Protein AF-A0A1A2WWW7-F1 (afdb_monomer_lite)

Sequence (70 aa):
MSRTAAAIHGPARAHHAPMAGDRVRVASGVFGRLGRIRSTSPGHVLVEYDAGGREVVDPTRRALWVVGRA

Structure (mmCIF, N/CA/C/O backbone):
data_AF-A0A1A2WWW7-F1
#
_entry.id   AF-A0A1A2WWW7-F1
#
loop_
_atom_site.group_PDB
_atom_site.id
_atom_site.type_symbol
_atom_site.label_atom_id
_atom_site.label_alt_id
_atom_site.label_comp_id
_atom_site.label_asym_id
_atom_site.label_entity_id
_atom_site.label_seq_id
_atom_site.pdbx_PDB_ins_code
_atom_site.Cartn_x
_atom_site.Cartn_y
_atom_site.Cartn_z
_atom_site.occupancy
_atom_site.B_iso_or_equiv
_atom_site.auth_seq_id
_atom_site.auth_comp_id
_atom_site.auth_asym_id
_atom_site.auth_atom_id
_atom_site.pdbx_PDB_model_num
ATOM 1 N N . MET A 1 1 ? -23.760 7.762 20.684 1.00 36.06 1 MET A N 1
ATOM 2 C CA . MET A 1 1 ? -24.031 6.840 19.557 1.00 36.06 1 MET A CA 1
ATOM 3 C C . MET A 1 1 ? -22.701 6.278 19.064 1.00 36.06 1 MET A C 1
ATOM 5 O O . MET A 1 1 ? -22.038 6.919 18.259 1.00 36.06 1 MET A O 1
ATOM 9 N N . SER A 1 2 ? -22.262 5.141 19.608 1.00 33.72 2 SER A N 1
ATOM 10 C CA . SER A 1 2 ? -20.961 4.536 19.283 1.00 33.72 2 SER A CA 1
ATOM 11 C C . SER A 1 2 ? -21.096 3.608 18.075 1.00 33.72 2 SER A C 1
ATOM 13 O O . SER A 1 2 ? -21.887 2.670 18.116 1.00 33.72 2 SER A O 1
ATOM 15 N N . ARG A 1 3 ? -20.350 3.858 16.991 1.00 36.69 3 ARG A N 1
ATOM 16 C CA . ARG A 1 3 ? -20.222 2.896 15.883 1.00 36.69 3 ARG A CA 1
ATOM 17 C C . ARG A 1 3 ? -19.124 1.898 16.227 1.00 36.69 3 ARG A C 1
ATOM 19 O O . ARG A 1 3 ? -17.945 2.207 16.089 1.00 36.69 3 ARG A O 1
ATOM 26 N N . THR A 1 4 ? -19.518 0.705 16.650 1.00 38.28 4 THR A N 1
ATOM 27 C CA . THR A 1 4 ? -18.627 -0.454 16.726 1.00 38.28 4 THR A CA 1
ATOM 28 C C . THR A 1 4 ? -18.302 -0.895 15.301 1.00 38.28 4 THR A C 1
ATOM 30 O O . THR A 1 4 ? -19.148 -1.461 14.612 1.00 38.28 4 THR A O 1
ATOM 33 N N . ALA A 1 5 ? -17.095 -0.601 14.823 1.00 31.72 5 ALA A N 1
ATOM 34 C CA . ALA A 1 5 ? -16.595 -1.191 13.590 1.00 31.72 5 ALA A CA 1
ATOM 35 C C . ALA A 1 5 ? -16.169 -2.632 13.900 1.00 31.72 5 ALA A C 1
ATOM 37 O O . ALA A 1 5 ? -15.138 -2.856 14.530 1.00 31.72 5 ALA A O 1
ATOM 38 N N . ALA A 1 6 ? -16.984 -3.607 13.497 1.00 34.09 6 ALA A N 1
ATOM 39 C CA . ALA A 1 6 ? -16.597 -5.009 13.523 1.00 34.09 6 ALA A CA 1
ATOM 40 C C . ALA A 1 6 ? -1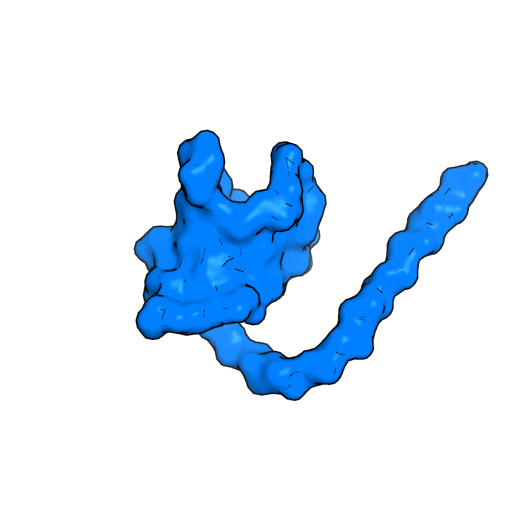5.411 -5.202 12.565 1.00 34.09 6 ALA A C 1
ATOM 42 O O . ALA A 1 6 ? -15.563 -5.136 11.344 1.00 34.09 6 ALA A O 1
ATOM 43 N N . ALA A 1 7 ? -14.214 -5.394 13.120 1.00 37.06 7 ALA A N 1
ATOM 44 C CA . ALA A 1 7 ? -13.061 -5.822 12.349 1.00 37.06 7 ALA A CA 1
ATOM 45 C C . ALA A 1 7 ? -13.321 -7.263 11.896 1.00 37.06 7 ALA A C 1
ATOM 47 O O . ALA A 1 7 ? -13.252 -8.198 12.690 1.00 37.06 7 ALA A O 1
ATOM 48 N N . ILE A 1 8 ? -13.680 -7.443 10.624 1.00 41.09 8 ILE A N 1
ATOM 49 C CA . ILE A 1 8 ? -13.797 -8.771 10.023 1.00 41.09 8 ILE A CA 1
ATOM 50 C C . ILE A 1 8 ? -12.385 -9.365 9.973 1.00 41.09 8 ILE A C 1
ATOM 52 O O . ILE A 1 8 ? -11.586 -9.030 9.097 1.00 41.09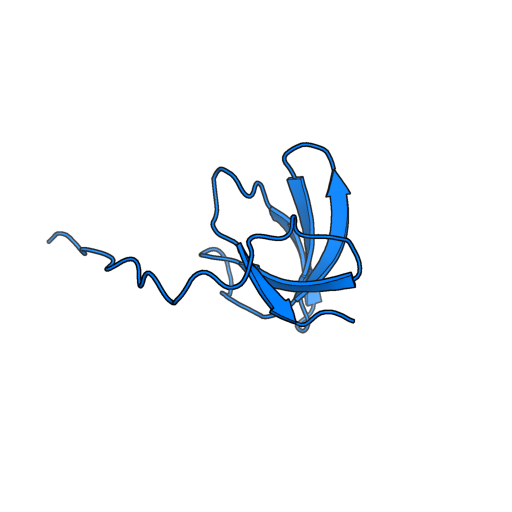 8 ILE A O 1
ATOM 56 N N . HIS A 1 9 ? -12.072 -10.244 10.924 1.00 36.28 9 HIS A N 1
ATOM 57 C CA . HIS A 1 9 ? -10.966 -11.189 10.816 1.00 36.28 9 HIS A CA 1
ATOM 58 C C . HIS A 1 9 ? -11.325 -12.235 9.749 1.00 36.28 9 HIS A C 1
ATOM 60 O O . HIS A 1 9 ? -11.807 -13.323 10.049 1.0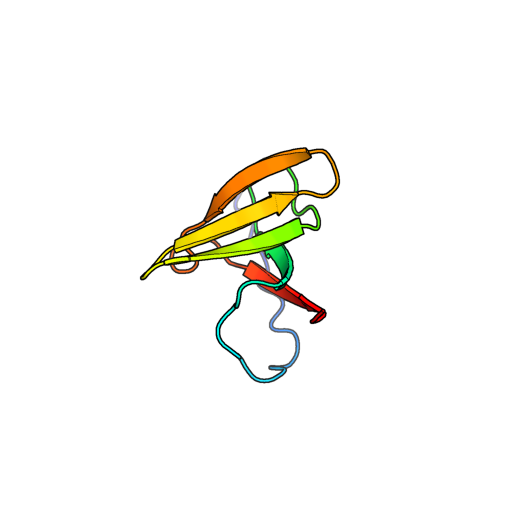0 36.28 9 HIS A O 1
ATOM 66 N N . GLY A 1 10 ? -11.143 -11.871 8.477 1.00 30.83 10 GLY A N 1
ATOM 67 C CA . GLY A 1 10 ? -11.077 -12.839 7.381 1.00 30.83 10 GLY A CA 1
ATOM 68 C C . GLY A 1 10 ? -9.819 -13.710 7.520 1.00 30.83 10 GLY A C 1
ATOM 69 O O . GLY A 1 10 ? -8.849 -13.265 8.139 1.00 30.83 10 GLY A O 1
ATOM 70 N N . PRO A 1 11 ? -9.814 -14.944 6.983 1.00 37.28 11 PRO A N 1
ATOM 71 C CA . PRO A 1 11 ? -8.784 -15.930 7.277 1.00 37.28 11 PRO A CA 1
ATOM 72 C C . PRO A 1 11 ? -7.414 -15.413 6.841 1.00 37.28 11 PRO A C 1
ATOM 74 O O . PRO A 1 11 ? -7.261 -14.865 5.747 1.00 37.28 11 PRO A O 1
ATOM 77 N N . ALA A 1 12 ? -6.431 -15.605 7.719 1.00 41.00 12 ALA A N 1
ATOM 78 C CA . ALA A 1 12 ? -5.032 -15.264 7.527 1.00 41.00 12 ALA A CA 1
ATOM 79 C C . ALA A 1 12 ? -4.447 -16.004 6.310 1.00 41.00 12 ALA A C 1
ATOM 81 O O . ALA A 1 12 ? -3.810 -17.047 6.43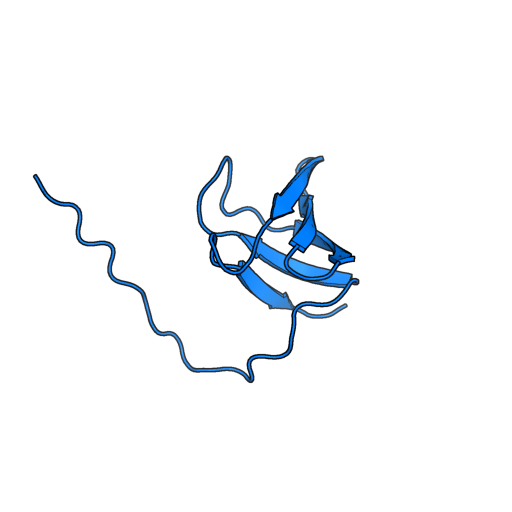1 1.00 41.00 12 ALA A O 1
ATOM 82 N N . ARG A 1 13 ? -4.647 -15.463 5.104 1.00 47.00 13 ARG A N 1
ATOM 83 C CA . ARG A 1 13 ? -3.722 -15.707 3.996 1.00 47.00 13 ARG A CA 1
ATOM 84 C C . ARG A 1 13 ? -2.399 -15.088 4.422 1.00 47.00 13 ARG A C 1
ATOM 86 O O . ARG A 1 13 ? -2.392 -13.913 4.775 1.00 47.00 13 ARG A O 1
ATOM 93 N N . ALA A 1 14 ? -1.345 -15.905 4.453 1.00 43.28 14 ALA A N 1
ATOM 94 C CA . ALA A 1 14 ? 0.014 -15.563 4.869 1.00 43.28 14 ALA A CA 1
ATOM 95 C C . ALA A 1 14 ? 0.301 -14.056 4.751 1.00 43.28 14 ALA A C 1
ATOM 97 O O . ALA A 1 14 ? 0.270 -13.514 3.645 1.00 43.28 14 ALA A O 1
ATOM 98 N N . HIS A 1 15 ? 0.534 -13.393 5.892 1.00 54.84 15 HIS A N 1
ATOM 99 C CA . HIS A 1 15 ? 0.901 -11.978 5.975 1.00 54.84 15 HIS A CA 1
ATOM 100 C C . HIS A 1 15 ? 2.275 -11.770 5.336 1.00 54.84 15 HIS A C 1
ATOM 102 O O . HIS A 1 15 ? 3.289 -11.609 6.008 1.00 54.84 15 HIS A O 1
ATOM 108 N N . HIS A 1 16 ? 2.332 -11.825 4.015 1.00 63.44 16 HIS A N 1
ATOM 109 C CA . HIS A 1 16 ? 3.514 -11.420 3.297 1.00 63.44 16 HIS A CA 1
ATOM 110 C C . HIS A 1 16 ? 3.603 -9.901 3.391 1.00 63.44 16 HIS A C 1
ATOM 112 O O . HIS A 1 16 ? 2.596 -9.207 3.218 1.00 63.44 16 HIS A O 1
ATOM 118 N N . ALA A 1 17 ? 4.801 -9.391 3.671 1.00 77.75 17 ALA A N 1
ATOM 119 C CA . ALA A 1 17 ? 5.033 -7.956 3.666 1.00 77.75 17 ALA A CA 1
ATOM 120 C C . ALA A 1 17 ? 4.568 -7.378 2.313 1.00 77.75 17 ALA A C 1
ATOM 122 O O . ALA A 1 17 ? 4.860 -7.998 1.280 1.00 77.75 17 ALA A O 1
ATOM 123 N N . PRO A 1 18 ? 3.836 -6.247 2.305 1.00 84.44 18 PRO A N 1
ATOM 124 C CA . PRO A 1 18 ? 3.458 -5.580 1.069 1.00 84.44 18 PRO A CA 1
ATOM 125 C C . PRO A 1 18 ? 4.715 -5.190 0.289 1.00 84.44 18 PRO A C 1
ATOM 127 O O . PRO A 1 18 ? 5.670 -4.687 0.879 1.00 84.44 18 PRO A O 1
ATOM 130 N N . MET A 1 19 ? 4.717 -5.423 -1.019 1.00 90.25 19 MET A N 1
ATOM 131 C CA . MET A 1 19 ? 5.857 -5.163 -1.901 1.00 90.25 19 MET A CA 1
ATOM 132 C C . MET A 1 19 ? 5.446 -4.334 -3.115 1.00 90.25 19 MET A C 1
ATOM 134 O O . MET A 1 19 ? 4.274 -4.278 -3.485 1.00 90.25 19 MET A O 1
ATOM 138 N N . ALA A 1 20 ? 6.416 -3.681 -3.757 1.00 93.12 20 ALA A N 1
ATOM 139 C CA . ALA A 1 20 ? 6.169 -2.981 -5.013 1.00 93.12 20 ALA A CA 1
ATOM 140 C C . ALA A 1 20 ? 5.574 -3.938 -6.063 1.00 93.12 20 ALA A C 1
ATOM 142 O O . ALA A 1 20 ? 6.033 -5.065 -6.220 1.00 93.12 20 ALA A O 1
ATOM 143 N N . GLY A 1 21 ? 4.539 -3.483 -6.769 1.00 92.69 21 GLY A N 1
ATOM 144 C CA . GLY A 1 21 ? 3.771 -4.292 -7.718 1.00 92.69 21 GLY A CA 1
ATOM 145 C C . GLY A 1 21 ? 2.501 -4.918 -7.136 1.00 92.69 21 GLY A C 1
ATOM 146 O O . GLY A 1 21 ? 1.547 -5.122 -7.894 1.00 92.69 21 GLY A O 1
ATOM 147 N N . ASP A 1 22 ? 2.429 -5.129 -5.815 1.00 92.19 22 ASP A N 1
ATOM 148 C CA . ASP A 1 22 ? 1.242 -5.693 -5.165 1.00 92.19 22 ASP A CA 1
ATOM 149 C C . ASP A 1 22 ? 0.007 -4.810 -5.410 1.00 92.19 22 ASP A C 1
ATOM 151 O O . ASP A 1 22 ? 0.048 -3.575 -5.323 1.00 92.19 22 ASP A O 1
ATOM 155 N N . ARG A 1 23 ? -1.123 -5.461 -5.696 1.00 92.69 23 ARG A N 1
ATOM 156 C CA . ARG A 1 23 ? -2.446 -4.838 -5.734 1.00 92.69 23 ARG A CA 1
ATOM 157 C C . ARG A 1 23 ? -2.993 -4.753 -4.325 1.00 92.69 23 ARG A C 1
ATOM 159 O O . ARG A 1 23 ? -3.063 -5.760 -3.622 1.00 92.69 23 ARG A O 1
ATOM 166 N N . VAL A 1 24 ? -3.416 -3.559 -3.927 1.00 90.25 24 VAL A N 1
ATOM 167 C CA . VAL A 1 24 ? -3.787 -3.277 -2.540 1.00 90.25 24 VAL A CA 1
ATOM 168 C C . VAL A 1 24 ? -5.087 -2.502 -2.416 1.00 90.25 24 VAL A C 1
ATOM 170 O O . VAL A 1 24 ? -5.495 -1.783 -3.328 1.00 90.25 24 VAL A O 1
ATOM 173 N N . ARG A 1 25 ? -5.709 -2.628 -1.246 1.00 89.31 25 ARG A N 1
ATOM 174 C CA . ARG A 1 25 ? -6.826 -1.812 -0.774 1.00 89.31 25 ARG A CA 1
ATOM 175 C C . ARG A 1 25 ? -6.442 -1.185 0.564 1.00 89.31 25 ARG A C 1
ATOM 177 O O . ARG A 1 25 ? -5.991 -1.902 1.451 1.00 89.31 25 ARG A O 1
ATOM 184 N N . VAL A 1 26 ? -6.625 0.123 0.722 1.00 86.12 26 VAL A N 1
ATOM 185 C CA . VAL A 1 26 ? -6.267 0.860 1.951 1.00 86.12 26 VAL A CA 1
ATOM 186 C C . VAL A 1 26 ? -7.517 1.131 2.788 1.00 86.12 26 VAL A C 1
ATOM 188 O O . VAL A 1 26 ? -8.550 1.534 2.255 1.00 86.12 26 VAL A O 1
ATOM 191 N N . ALA A 1 27 ? -7.443 0.902 4.096 1.00 78.00 27 ALA A N 1
ATOM 192 C CA . ALA A 1 27 ? -8.506 1.202 5.044 1.00 78.00 27 ALA A CA 1
ATOM 193 C C . ALA A 1 27 ? -8.585 2.713 5.308 1.00 78.00 27 ALA A C 1
ATOM 195 O O . ALA A 1 27 ? -7.583 3.335 5.666 1.00 78.00 27 ALA A O 1
ATOM 196 N N . SER A 1 28 ? -9.798 3.262 5.160 1.00 67.06 28 SER A N 1
ATOM 197 C CA . SER A 1 28 ? -10.157 4.685 5.322 1.00 67.06 28 SER A CA 1
ATOM 198 C C . SER A 1 28 ? -9.374 5.654 4.415 1.00 67.06 28 SER A C 1
ATOM 200 O O . SER A 1 28 ? -8.558 5.216 3.610 1.00 67.06 28 SER A O 1
ATOM 202 N N . GLY A 1 29 ? -9.685 6.957 4.450 1.00 61.56 29 GLY A N 1
ATOM 203 C CA . GLY A 1 29 ? -9.264 7.951 3.444 1.00 61.56 29 GLY A CA 1
ATOM 204 C C . GLY A 1 29 ? -10.247 8.048 2.276 1.00 61.56 29 GLY A C 1
ATOM 205 O O . GLY A 1 29 ? -11.341 7.493 2.356 1.00 61.56 29 GLY A O 1
ATOM 206 N N . VAL A 1 30 ? -9.882 8.754 1.197 1.00 53.59 30 VAL A N 1
ATOM 207 C CA . VAL A 1 30 ? -10.844 9.151 0.154 1.00 53.59 30 VAL A CA 1
ATOM 208 C C . VAL A 1 30 ? -11.567 7.953 -0.462 1.00 53.59 30 VAL A C 1
ATOM 210 O O . VAL A 1 30 ? -12.662 8.159 -0.967 1.00 53.5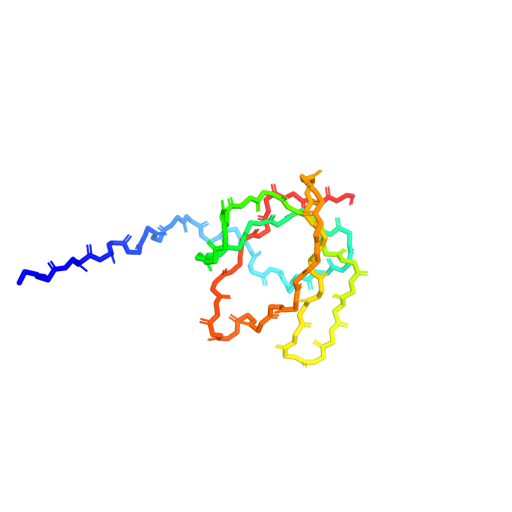9 30 VAL A O 1
ATOM 213 N N . PHE A 1 31 ? -11.065 6.705 -0.393 1.00 53.66 31 PHE A N 1
ATOM 214 C CA . PHE A 1 31 ? -11.710 5.690 -1.214 1.00 53.66 31 PHE A CA 1
ATOM 215 C C . PHE A 1 31 ? -11.804 4.220 -0.835 1.00 53.66 31 PHE A C 1
ATOM 217 O O . PHE A 1 31 ? -12.612 3.572 -1.488 1.00 53.66 31 PHE A O 1
ATOM 224 N N . GLY A 1 32 ? -11.029 3.598 0.056 1.00 65.19 32 GLY A N 1
ATOM 225 C CA . GLY A 1 32 ? -11.017 2.119 0.036 1.00 65.19 32 GLY A CA 1
ATOM 226 C C . GLY A 1 32 ? -10.857 1.548 -1.392 1.00 65.19 32 GLY A C 1
ATOM 227 O O . GLY A 1 32 ? -11.383 0.472 -1.688 1.00 65.19 32 GLY A O 1
ATOM 228 N N . ARG A 1 33 ? -10.242 2.339 -2.290 1.00 76.25 33 ARG A N 1
ATOM 229 C CA . ARG A 1 33 ? -10.086 2.072 -3.717 1.00 76.25 33 ARG A CA 1
ATOM 230 C C . ARG A 1 33 ? -8.921 1.126 -3.866 1.00 76.25 33 ARG A C 1
ATOM 232 O O . ARG A 1 33 ? -8.015 1.072 -3.031 1.00 76.25 33 ARG A O 1
ATOM 239 N N . LEU A 1 34 ? -8.976 0.398 -4.964 1.00 88.56 34 LEU A N 1
ATOM 240 C CA . LEU A 1 34 ? -7.870 -0.413 -5.404 1.00 88.56 34 LEU A CA 1
ATOM 241 C C . LEU A 1 34 ? -6.751 0.484 -5.924 1.00 88.56 34 LEU A C 1
ATOM 243 O O . LEU A 1 34 ? -6.972 1.521 -6.557 1.00 88.56 34 LEU A O 1
ATOM 247 N N . GLY A 1 35 ? -5.539 0.073 -5.600 1.00 91.62 35 GLY A N 1
ATOM 248 C CA . GLY A 1 35 ? -4.323 0.691 -6.078 1.00 91.62 35 GLY A CA 1
ATOM 249 C C . GLY A 1 35 ? -3.231 -0.344 -6.243 1.00 91.62 35 GLY A C 1
ATOM 250 O O . GLY A 1 35 ? -3.441 -1.552 -6.077 1.00 91.62 35 GLY A O 1
ATOM 251 N N . ARG A 1 36 ? -2.053 0.141 -6.602 1.00 94.00 36 ARG A N 1
ATOM 252 C CA . ARG A 1 36 ? -0.838 -0.653 -6.707 1.00 94.00 36 ARG A CA 1
ATOM 253 C C . ARG A 1 36 ? 0.255 -0.001 -5.877 1.00 94.00 36 ARG A C 1
ATOM 255 O O . ARG A 1 36 ? 0.405 1.221 -5.903 1.00 94.00 36 ARG A O 1
ATOM 262 N N . ILE A 1 37 ? 1.028 -0.812 -5.164 1.00 93.62 37 ILE A N 1
ATOM 263 C CA . ILE A 1 37 ? 2.218 -0.313 -4.480 1.00 93.62 37 ILE A CA 1
ATOM 264 C C . ILE A 1 37 ? 3.263 0.031 -5.539 1.00 93.62 37 ILE A C 1
ATOM 266 O O . ILE A 1 37 ? 3.659 -0.817 -6.338 1.00 93.62 37 ILE A O 1
ATOM 270 N N . ARG A 1 38 ? 3.709 1.285 -5.548 1.00 95.38 38 ARG A N 1
ATOM 271 C CA . ARG A 1 38 ? 4.794 1.754 -6.416 1.00 95.38 38 ARG A CA 1
ATOM 272 C C . ARG A 1 38 ? 6.155 1.600 -5.767 1.00 95.38 38 ARG A C 1
ATOM 274 O O . ARG A 1 38 ? 7.106 1.240 -6.450 1.00 95.38 38 ARG A O 1
ATOM 281 N N . SER A 1 39 ? 6.236 1.835 -4.465 1.00 94.81 39 SER A N 1
ATOM 282 C CA . SER A 1 39 ? 7.454 1.642 -3.690 1.00 94.81 39 SER A CA 1
ATOM 283 C C . SER A 1 39 ? 7.135 1.368 -2.226 1.00 94.81 39 SER A C 1
ATOM 285 O O . SER A 1 39 ? 6.056 1.696 -1.722 1.00 94.81 39 SER A O 1
ATOM 287 N N . THR A 1 40 ? 8.102 0.759 -1.552 1.00 93.31 40 THR A N 1
ATOM 288 C CA . THR A 1 40 ? 8.065 0.462 -0.123 1.00 93.31 40 THR A CA 1
ATOM 289 C C . THR A 1 40 ? 9.292 1.071 0.535 1.00 93.31 40 THR A C 1
ATOM 291 O O . THR A 1 40 ? 10.411 0.842 0.078 1.00 93.31 40 THR A O 1
ATOM 294 N N . SER A 1 41 ? 9.077 1.804 1.617 1.00 91.38 41 SER A N 1
ATOM 295 C CA . SER A 1 41 ? 10.115 2.332 2.500 1.00 91.38 41 SER A CA 1
ATOM 296 C C . SER A 1 41 ? 9.894 1.779 3.912 1.00 91.38 41 SER A C 1
ATOM 298 O O . SER A 1 41 ? 8.788 1.329 4.226 1.00 91.38 41 SER A O 1
ATOM 300 N N . PRO A 1 42 ? 10.895 1.816 4.807 1.00 87.81 42 PRO A N 1
ATOM 301 C CA . PRO A 1 42 ? 10.677 1.454 6.204 1.00 87.81 42 PRO A CA 1
ATOM 302 C C . PRO A 1 42 ? 9.488 2.227 6.805 1.00 87.81 42 PRO A C 1
ATOM 304 O O . PRO A 1 42 ? 9.456 3.459 6.804 1.00 87.81 42 PRO A O 1
ATOM 307 N N . GLY A 1 43 ? 8.473 1.488 7.257 1.00 87.69 43 GLY A N 1
ATOM 308 C CA . GLY A 1 43 ? 7.255 2.030 7.868 1.00 87.69 43 GLY A CA 1
ATOM 309 C C . GLY A 1 43 ? 6.241 2.676 6.915 1.00 87.69 43 GLY A C 1
ATOM 310 O O . GLY A 1 43 ? 5.181 3.077 7.379 1.00 87.69 43 GLY A O 1
ATOM 311 N N . HIS A 1 44 ? 6.513 2.770 5.608 1.00 90.62 44 HIS A N 1
ATOM 312 C CA . HIS A 1 44 ? 5.630 3.469 4.668 1.00 90.62 44 HIS A CA 1
ATOM 313 C C . HIS A 1 44 ? 5.547 2.776 3.308 1.00 90.62 44 HIS A C 1
ATOM 315 O O . HIS A 1 44 ? 6.527 2.238 2.797 1.00 90.62 44 HIS A O 1
ATOM 321 N N . VAL A 1 45 ? 4.387 2.858 2.664 1.00 92.50 45 VAL A N 1
ATOM 322 C CA . VAL A 1 45 ? 4.197 2.403 1.283 1.00 92.50 45 VAL A CA 1
ATOM 323 C C . VAL A 1 45 ? 3.598 3.515 0.438 1.00 92.50 45 VAL A C 1
ATOM 325 O O . VAL A 1 45 ? 2.701 4.228 0.882 1.00 92.50 45 VAL A O 1
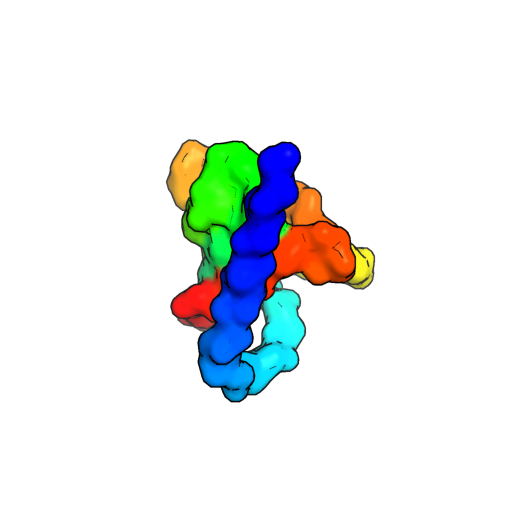ATOM 328 N N . LEU A 1 46 ? 4.089 3.667 -0.790 1.00 94.12 46 LEU A N 1
ATOM 329 C CA . LEU A 1 46 ? 3.498 4.570 -1.769 1.00 94.12 46 LEU A CA 1
ATOM 330 C C . LEU A 1 46 ? 2.497 3.789 -2.617 1.00 94.12 46 LEU A C 1
ATOM 332 O O . LEU A 1 46 ? 2.882 2.884 -3.361 1.00 94.12 46 LEU A O 1
ATOM 336 N N . VAL A 1 47 ? 1.225 4.164 -2.536 1.00 92.31 47 VAL A N 1
ATOM 337 C CA . VAL A 1 47 ? 0.144 3.579 -3.332 1.00 92.31 47 VAL A CA 1
ATOM 338 C C . VAL A 1 47 ? -0.245 4.549 -4.438 1.00 92.31 47 VAL A C 1
ATOM 340 O O . VAL A 1 47 ? -0.489 5.727 -4.184 1.00 92.31 47 VAL A O 1
ATOM 343 N N . GLU A 1 48 ? -0.324 4.051 -5.668 1.00 93.50 48 GLU A N 1
ATOM 344 C CA . GLU A 1 48 ? -0.978 4.750 -6.774 1.00 93.50 48 GLU A CA 1
ATOM 345 C C . GLU A 1 48 ? -2.342 4.109 -7.028 1.00 93.50 48 GLU A C 1
ATOM 347 O O . GLU A 1 48 ? -2.439 2.893 -7.212 1.00 93.50 48 GLU A O 1
ATOM 352 N N . TYR A 1 49 ? -3.399 4.917 -6.990 1.00 91.44 49 TYR A N 1
ATOM 353 C CA . TYR A 1 49 ? -4.770 4.438 -7.140 1.00 91.44 49 TYR A CA 1
ATOM 354 C C . TYR A 1 49 ? -5.186 4.361 -8.608 1.00 91.44 49 TYR A C 1
ATOM 356 O O . TYR A 1 49 ? -4.792 5.198 -9.417 1.00 91.44 49 TYR A O 1
ATOM 364 N N . ASP A 1 50 ? -6.049 3.396 -8.943 1.00 89.38 50 ASP A N 1
ATOM 365 C CA . ASP A 1 50 ? -6.508 3.186 -10.329 1.00 89.38 50 ASP A CA 1
ATOM 366 C C . ASP A 1 50 ? -7.272 4.386 -10.901 1.00 89.38 50 ASP A C 1
ATOM 368 O O . ASP A 1 50 ? -7.210 4.665 -12.093 1.00 89.38 50 ASP A O 1
ATOM 372 N N . ALA A 1 51 ? -7.975 5.125 -10.042 1.00 85.81 51 ALA A N 1
ATOM 373 C CA . ALA A 1 51 ? -8.706 6.334 -10.416 1.00 85.81 51 ALA A CA 1
ATOM 374 C C . ALA A 1 51 ? -7.820 7.597 -10.430 1.00 85.81 51 ALA A C 1
ATOM 376 O O . ALA A 1 51 ? -8.338 8.712 -10.472 1.00 85.81 51 ALA A O 1
ATOM 377 N N . GLY A 1 52 ? -6.501 7.423 -10.343 1.00 85.31 52 GLY A N 1
ATOM 378 C CA . GLY A 1 52 ? -5.537 8.500 -10.188 1.00 85.31 52 GLY A CA 1
ATOM 379 C C . GLY A 1 52 ? -5.323 8.913 -8.732 1.00 85.31 52 GLY A C 1
ATOM 380 O O . GLY A 1 52 ? -6.089 8.573 -7.826 1.00 85.31 52 GLY A O 1
ATOM 381 N N . GLY A 1 53 ? -4.246 9.666 -8.518 1.00 88.69 53 GLY A N 1
ATOM 382 C CA . GLY A 1 53 ? -3.791 10.079 -7.195 1.00 88.69 53 GLY A CA 1
ATOM 383 C C . GLY A 1 53 ? -2.793 9.103 -6.574 1.00 88.69 53 GLY A C 1
ATOM 384 O O . GLY A 1 53 ? -2.717 7.920 -6.918 1.00 88.69 53 GLY A O 1
ATOM 385 N N . ARG A 1 54 ? -1.993 9.639 -5.654 1.00 90.69 54 ARG A N 1
ATOM 386 C CA . ARG A 1 54 ? -0.956 8.907 -4.931 1.00 90.69 54 ARG A CA 1
ATOM 387 C C . ARG A 1 54 ? -1.066 9.205 -3.453 1.00 90.69 54 ARG A C 1
ATOM 389 O O . ARG A 1 54 ? -1.373 10.331 -3.070 1.00 90.69 54 ARG A O 1
ATOM 396 N N . GLU A 1 55 ? -0.793 8.201 -2.641 1.00 89.62 55 GLU A N 1
ATOM 397 C CA . GLU A 1 55 ? -0.861 8.320 -1.194 1.00 89.62 55 GLU A CA 1
ATOM 398 C C . GLU A 1 55 ? 0.287 7.560 -0.545 1.00 89.62 55 GLU A C 1
ATOM 400 O O . GLU A 1 55 ? 0.589 6.423 -0.914 1.00 89.62 55 GLU A O 1
ATOM 405 N N . VAL A 1 56 ? 0.919 8.201 0.435 1.00 92.00 56 VAL A N 1
ATOM 406 C CA . VAL A 1 56 ? 1.858 7.543 1.338 1.00 92.00 56 VAL A CA 1
ATOM 407 C C . VAL A 1 56 ? 1.057 7.007 2.515 1.00 92.00 56 VAL A C 1
ATOM 409 O O . VAL A 1 56 ? 0.388 7.763 3.218 1.00 92.00 56 VAL A O 1
ATOM 412 N N . VAL A 1 57 ? 1.115 5.698 2.717 1.00 88.75 57 VAL A N 1
ATOM 413 C CA . VAL A 1 57 ? 0.374 4.993 3.761 1.00 88.75 57 VAL A CA 1
ATOM 414 C C . VAL A 1 57 ? 1.363 4.444 4.776 1.00 88.75 57 VAL A C 1
ATOM 416 O O . VAL A 1 57 ? 2.293 3.735 4.402 1.00 88.75 57 VAL A O 1
ATOM 419 N N . ASP A 1 58 ? 1.138 4.749 6.051 1.00 88.94 58 ASP A N 1
ATOM 420 C CA . ASP A 1 58 ? 1.775 4.076 7.185 1.00 88.94 58 ASP A CA 1
ATOM 421 C C . ASP A 1 58 ? 0.930 2.839 7.559 1.00 88.94 58 ASP A C 1
ATOM 423 O O . ASP A 1 58 ? -0.176 3.003 8.098 1.00 88.94 58 ASP A O 1
ATOM 427 N N . PRO A 1 59 ? 1.406 1.605 7.287 1.00 83.19 59 PRO A N 1
ATOM 428 C CA . PRO A 1 59 ? 0.648 0.382 7.552 1.00 83.19 59 PRO A CA 1
ATOM 429 C C . PRO A 1 59 ? 0.398 0.120 9.044 1.00 83.19 59 PRO A C 1
ATOM 431 O O . PRO A 1 59 ? -0.475 -0.675 9.382 1.00 83.19 59 PRO A O 1
ATOM 434 N N . THR A 1 60 ? 1.148 0.773 9.942 1.00 85.00 60 THR A N 1
ATOM 435 C CA . THR A 1 60 ? 0.955 0.659 11.398 1.00 85.00 60 THR A CA 1
ATOM 436 C C . THR A 1 60 ? -0.220 1.502 11.888 1.00 85.00 60 THR A C 1
ATOM 438 O O . THR A 1 60 ? -0.821 1.197 12.917 1.00 85.00 60 THR A O 1
ATOM 441 N N . ARG A 1 61 ? -0.581 2.548 11.135 1.00 85.69 61 ARG A N 1
ATOM 442 C CA . ARG A 1 61 ? -1.677 3.471 11.464 1.00 85.69 61 ARG A CA 1
ATOM 443 C C . ARG A 1 61 ? -2.930 3.221 10.640 1.00 85.69 61 ARG A C 1
ATOM 445 O O . ARG A 1 61 ? -4.028 3.536 11.095 1.00 85.69 61 ARG A O 1
ATOM 452 N N . ARG A 1 62 ? -2.786 2.690 9.422 1.00 84.06 62 ARG A N 1
ATOM 453 C CA . ARG A 1 62 ? -3.903 2.379 8.523 1.00 84.06 62 ARG A CA 1
ATOM 454 C C . ARG A 1 62 ? -3.741 0.997 7.930 1.00 84.06 62 ARG A C 1
ATOM 456 O O . ARG A 1 62 ? -2.743 0.692 7.285 1.00 84.06 62 ARG A O 1
ATOM 463 N N . ALA A 1 63 ? -4.771 0.180 8.127 1.00 84.25 63 ALA A N 1
ATOM 464 C CA . ALA A 1 63 ? -4.790 -1.163 7.583 1.00 84.25 63 ALA A CA 1
ATOM 465 C C . ALA A 1 63 ? -4.723 -1.126 6.051 1.00 84.25 63 ALA A C 1
ATOM 467 O O . ALA A 1 63 ? -5.308 -0.267 5.393 1.00 84.25 63 ALA A O 1
ATOM 468 N N . LEU A 1 64 ? -4.006 -2.088 5.490 1.00 84.75 64 LEU A N 1
ATOM 469 C CA . LEU A 1 64 ? -3.879 -2.299 4.061 1.00 84.75 64 LEU A CA 1
ATOM 470 C C . LEU A 1 64 ? -4.030 -3.793 3.798 1.00 84.75 64 LEU A C 1
ATOM 472 O O . LEU A 1 64 ? -3.476 -4.619 4.521 1.00 84.75 64 LEU A O 1
ATOM 476 N N . TRP A 1 65 ? -4.768 -4.130 2.746 1.00 87.44 65 TRP A N 1
ATOM 477 C CA . TRP A 1 65 ? -4.970 -5.505 2.309 1.00 87.44 65 TRP A CA 1
ATOM 478 C C . TRP A 1 65 ? -4.359 -5.701 0.934 1.00 87.44 65 TRP A C 1
ATOM 480 O O . TRP A 1 65 ? -4.721 -4.992 -0.004 1.00 87.44 65 TRP A O 1
ATOM 490 N N . VAL A 1 66 ? -3.471 -6.684 0.806 1.00 87.94 66 VAL A N 1
ATOM 491 C CA . VAL A 1 66 ? -3.019 -7.169 -0.500 1.00 87.94 66 VAL A CA 1
ATOM 492 C C . VAL A 1 66 ? -4.139 -8.020 -1.093 1.00 87.94 66 VAL A C 1
ATOM 494 O O . VAL A 1 66 ? -4.556 -9.013 -0.502 1.00 87.94 66 VAL A O 1
ATOM 497 N N . VAL A 1 67 ? -4.652 -7.607 -2.249 1.00 88.81 67 VAL A N 1
ATOM 498 C CA . VAL A 1 67 ? -5.752 -8.285 -2.955 1.00 88.81 67 VAL A CA 1
ATOM 499 C C . VAL A 1 67 ? -5.267 -9.108 -4.149 1.00 88.81 67 VAL A C 1
ATOM 501 O O . VAL A 1 67 ? -6.017 -9.925 -4.672 1.00 88.81 67 VAL A O 1
ATOM 504 N N . GLY A 1 68 ? -4.016 -8.918 -4.570 1.00 84.81 68 GLY A N 1
ATOM 505 C CA . GLY A 1 68 ? -3.389 -9.693 -5.634 1.00 84.81 68 GLY A CA 1
ATOM 506 C C . GLY A 1 68 ? -1.921 -9.328 -5.809 1.00 84.81 68 GLY A C 1
ATOM 507 O O . GLY A 1 68 ? -1.498 -8.235 -5.433 1.00 84.81 68 GLY A O 1
ATOM 508 N N . ARG A 1 69 ? -1.156 -10.245 -6.396 1.00 79.06 69 ARG A N 1
ATOM 509 C CA . ARG A 1 69 ? 0.206 -9.987 -6.866 1.00 79.06 69 ARG A CA 1
ATOM 510 C C . ARG A 1 69 ? 0.195 -9.797 -8.373 1.00 79.06 69 ARG A C 1
ATOM 512 O O . ARG A 1 69 ? -0.629 -10.410 -9.052 1.00 79.06 69 ARG A O 1
ATOM 519 N N . ALA A 1 70 ? 1.050 -8.901 -8.851 1.00 65.00 70 ALA A N 1
ATOM 520 C CA . ALA A 1 70 ? 1.437 -8.883 -10.256 1.00 65.00 70 ALA A CA 1
ATOM 521 C C . ALA A 1 70 ? 2.420 -10.026 -10.530 1.00 65.00 70 ALA A C 1
ATOM 523 O O . ALA A 1 70 ? 3.149 -10.397 -9.579 1.00 65.00 70 ALA A O 1
#

Secondary structure (DSSP, 8-state):
---------------PPP-TT-EEEESSSS---EEEEEEEETTEEEEEETTS-EEEE-TTTS-EEEEE--

pLDDT: mean 75.12, std 21.28, range [30.83, 95.38]

Foldseek 3Di:
DDDDDPPPPDDDPDPDPQAAQFWKFKADDPDSAIWGFHHDDVQWTWTAGPVGDIDIDRCVVIPMDRPDGD

Radius of gyration: 12.55 Å; chains: 1; bounding box: 35×26×30 Å